Protein AF-A0A969CUY8-F1 (afdb_monomer_lite)

Sequence (71 aa):
TFGLPIDSRPQLRRIPQSLIVSFSSTHPAHKKLKSVDFTVSQTEAAQPLFLLNPAQLCQNKYLFVRAELFS

pLDDT: mean 72.04, std 14.9, range [34.81, 88.06]

Radius of gyration: 12.87 Å; chains: 1; bounding box: 30×30×32 Å

Structure (mmCIF, N/CA/C/O backbone):
data_AF-A0A969CUY8-F1
#
_entry.id   AF-A0A969CUY8-F1
#
loop_
_atom_site.group_PDB
_atom_site.id
_atom_site.type_symbol
_atom_site.label_atom_id
_atom_site.label_alt_id
_atom_site.label_comp_id
_atom_site.label_asym_id
_atom_site.label_entity_id
_atom_site.label_seq_id
_atom_site.pdbx_PDB_ins_code
_atom_site.Cartn_x
_atom_site.Cartn_y
_atom_site.Cartn_z
_atom_site.occupancy
_atom_site.B_iso_or_equiv
_atom_site.auth_seq_id
_atom_site.auth_comp_id
_atom_site.auth_asym_id
_atom_site.auth_atom_id
_atom_site.pdbx_PDB_model_num
ATOM 1 N N . THR A 1 1 ? 10.879 -11.146 -14.275 1.00 62.81 1 THR A N 1
ATOM 2 C CA . THR A 1 1 ? 9.840 -11.330 -13.236 1.00 62.81 1 THR A CA 1
ATOM 3 C C . THR A 1 1 ? 10.453 -10.988 -11.894 1.00 62.81 1 THR A C 1
ATOM 5 O O . THR A 1 1 ? 11.579 -11.405 -11.660 1.00 62.81 1 THR A O 1
ATOM 8 N N . PHE A 1 2 ? 9.786 -10.187 -11.062 1.00 67.12 2 PHE A N 1
ATOM 9 C CA . PHE A 1 2 ? 10.277 -9.781 -9.737 1.00 67.12 2 PHE A CA 1
ATOM 10 C C . PHE A 1 2 ? 9.299 -10.285 -8.672 1.00 67.12 2 PHE A C 1
ATOM 12 O O . PHE A 1 2 ? 8.090 -10.203 -8.879 1.00 67.12 2 PHE A O 1
ATOM 19 N N . GLY A 1 3 ? 9.818 -10.839 -7.578 1.00 72.50 3 GLY A N 1
ATOM 20 C CA . GLY A 1 3 ? 9.028 -11.308 -6.441 1.00 72.50 3 GLY A CA 1
ATOM 21 C C . GLY A 1 3 ? 9.272 -10.421 -5.226 1.00 72.50 3 GLY A C 1
ATOM 22 O O . GLY A 1 3 ? 10.407 -10.020 -4.981 1.00 72.50 3 GLY A O 1
ATOM 23 N N . LEU A 1 4 ? 8.215 -10.118 -4.474 1.00 77.88 4 LEU A N 1
ATOM 24 C CA . LEU A 1 4 ? 8.324 -9.418 -3.196 1.00 77.88 4 LEU A CA 1
ATOM 25 C C . LEU A 1 4 ? 8.414 -10.454 -2.069 1.00 77.88 4 LEU A C 1
ATOM 27 O O . LEU A 1 4 ? 7.528 -11.312 -1.993 1.00 77.88 4 LEU A O 1
ATOM 31 N N . PRO A 1 5 ? 9.441 -10.403 -1.203 1.00 81.00 5 PRO A N 1
ATOM 32 C CA . PRO A 1 5 ? 9.434 -11.203 0.013 1.00 81.00 5 PRO A CA 1
ATOM 33 C C . PRO A 1 5 ? 8.284 -10.723 0.907 1.00 81.00 5 PRO A C 1
ATOM 35 O O . PRO A 1 5 ? 8.130 -9.523 1.134 1.00 81.00 5 PRO A O 1
ATOM 38 N N . ILE A 1 6 ? 7.461 -11.659 1.378 1.00 83.44 6 ILE A N 1
ATOM 39 C CA . ILE A 1 6 ? 6.324 -11.391 2.263 1.00 83.44 6 ILE A CA 1
ATOM 40 C C . ILE A 1 6 ? 6.359 -12.365 3.437 1.00 83.44 6 ILE A C 1
ATOM 42 O O . ILE A 1 6 ? 6.619 -13.554 3.254 1.00 83.44 6 ILE A O 1
ATOM 46 N N . ASP A 1 7 ? 6.065 -11.863 4.634 1.00 85.62 7 ASP A N 1
ATOM 47 C CA . ASP A 1 7 ? 6.139 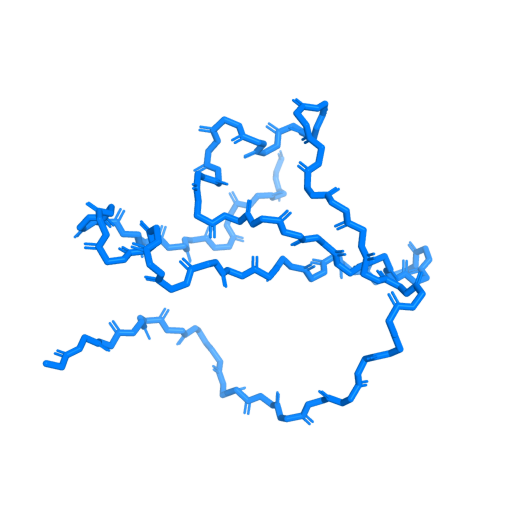-12.649 5.873 1.00 85.62 7 ASP A CA 1
ATOM 48 C C . ASP A 1 7 ? 4.938 -13.594 6.059 1.00 85.62 7 ASP A C 1
ATOM 50 O O . ASP A 1 7 ? 4.947 -14.479 6.911 1.00 85.62 7 ASP A O 1
ATOM 54 N N . SER A 1 8 ? 3.872 -13.412 5.274 1.00 83.94 8 SER A N 1
ATOM 55 C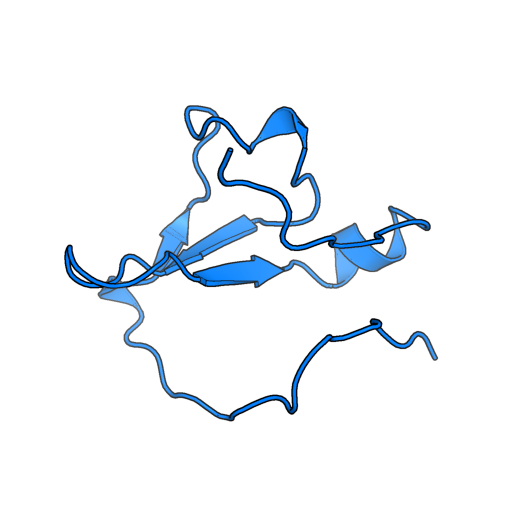 CA . SER A 1 8 ? 2.633 -14.183 5.391 1.00 83.94 8 SER A CA 1
ATOM 56 C C . SER A 1 8 ? 1.936 -14.372 4.044 1.00 83.94 8 SER A C 1
ATOM 58 O O . SER A 1 8 ? 2.231 -13.690 3.061 1.00 83.94 8 SER A O 1
ATOM 60 N N . ARG A 1 9 ? 1.005 -15.335 3.981 1.00 84.94 9 ARG A N 1
ATOM 61 C CA . ARG A 1 9 ? 0.249 -15.624 2.754 1.00 84.94 9 ARG A CA 1
ATOM 62 C C . ARG A 1 9 ? -0.662 -14.443 2.388 1.00 84.94 9 ARG A C 1
ATOM 64 O O . ARG A 1 9 ? -1.392 -13.963 3.256 1.00 84.94 9 ARG A O 1
ATOM 71 N N . PRO A 1 10 ? -0.692 -14.023 1.111 1.00 84.00 10 PRO A N 1
ATOM 72 C CA . PRO A 1 10 ? -1.551 -12.933 0.678 1.00 84.00 10 PRO A CA 1
ATOM 73 C C . PRO A 1 10 ? -3.022 -13.347 0.763 1.00 84.00 10 PRO A C 1
ATOM 75 O O . PRO A 1 10 ? -3.378 -14.503 0.529 1.00 84.00 10 PRO A O 1
ATOM 78 N N . GLN A 1 11 ? -3.883 -12.380 1.068 1.00 85.19 11 GLN A N 1
ATOM 79 C CA . GLN A 1 11 ? -5.329 -12.568 1.107 1.00 85.19 11 GLN A CA 1
ATOM 80 C C . GLN A 1 11 ? -6.002 -11.637 0.108 1.00 85.19 11 GLN A C 1
ATOM 82 O O . GLN A 1 11 ? -5.673 -10.452 0.026 1.00 85.19 11 GLN A O 1
ATOM 87 N N . LEU A 1 12 ? -6.981 -12.163 -0.625 1.00 88.06 12 LEU A N 1
ATOM 88 C CA . LEU A 1 12 ? -7.819 -11.350 -1.494 1.00 88.06 12 LEU A CA 1
ATOM 89 C C . LEU A 1 12 ? -8.900 -10.661 -0.653 1.00 88.06 12 LEU A C 1
ATOM 91 O O . LEU A 1 12 ? -9.687 -11.324 0.020 1.00 88.06 12 LEU A O 1
ATOM 95 N N . ARG A 1 13 ? -8.952 -9.328 -0.703 1.00 83.31 13 ARG A N 1
ATOM 96 C CA . ARG A 1 13 ? -9.935 -8.513 0.026 1.00 83.31 13 ARG A CA 1
ATOM 97 C C . ARG A 1 13 ? -10.542 -7.465 -0.901 1.00 83.31 13 ARG A C 1
ATOM 99 O O . ARG A 1 13 ? -9.828 -6.843 -1.680 1.00 83.31 13 ARG A O 1
ATOM 106 N N . ARG A 1 14 ? -11.855 -7.245 -0.789 1.00 86.56 14 ARG A N 1
ATOM 107 C CA . ARG A 1 14 ? -12.530 -6.091 -1.404 1.00 86.56 14 ARG A CA 1
ATOM 108 C C . ARG A 1 14 ? -12.486 -4.919 -0.432 1.00 86.56 14 ARG A C 1
ATOM 110 O O . ARG A 1 14 ? -12.795 -5.099 0.744 1.00 86.56 14 ARG A O 1
ATOM 117 N N . ILE A 1 15 ? -12.110 -3.741 -0.920 1.00 84.94 15 ILE A N 1
ATOM 118 C CA . ILE A 1 15 ? -12.005 -2.519 -0.117 1.00 84.94 15 ILE A CA 1
ATOM 119 C C . ILE A 1 15 ? -12.897 -1.446 -0.754 1.00 84.94 15 ILE A C 1
ATOM 121 O O . ILE A 1 15 ? -12.761 -1.198 -1.953 1.00 84.94 15 ILE A O 1
ATOM 125 N N . PRO A 1 16 ? -13.823 -0.828 0.002 1.00 85.62 16 PRO A N 1
ATOM 126 C CA . PRO A 1 16 ? -14.592 0.315 -0.477 1.00 85.62 16 PRO A CA 1
ATOM 127 C C . PRO A 1 16 ? -13.680 1.484 -0.860 1.00 85.62 16 PRO A C 1
ATOM 129 O O . PRO A 1 16 ? -12.788 1.849 -0.095 1.00 85.62 16 PRO A O 1
ATOM 132 N N . GLN A 1 17 ? -13.946 2.115 -2.006 1.00 85.69 17 GLN A N 1
ATOM 133 C CA . GLN A 1 17 ? -13.150 3.246 -2.501 1.00 85.69 17 GLN A CA 1
ATOM 134 C C . GLN A 1 17 ? -13.082 4.405 -1.496 1.00 85.69 17 GLN A C 1
ATOM 136 O O . GLN A 1 17 ? -12.056 5.066 -1.395 1.00 85.69 17 GLN A O 1
ATOM 141 N N . SER A 1 18 ? -14.148 4.626 -0.721 1.00 86.69 18 SER A N 1
ATOM 142 C CA . SER A 1 18 ? -14.223 5.680 0.299 1.00 86.69 18 SER A CA 1
ATOM 143 C C . SER A 1 18 ? -13.215 5.525 1.440 1.00 86.69 18 SER A C 1
ATOM 145 O O . SER A 1 18 ? -12.951 6.493 2.144 1.00 86.69 18 SER A O 1
ATOM 147 N N . LEU A 1 19 ? -12.658 4.327 1.635 1.00 84.75 19 LEU A N 1
ATOM 148 C CA . LEU A 1 19 ? -11.634 4.074 2.648 1.00 84.75 19 LEU A CA 1
ATOM 149 C C . LEU A 1 19 ? -10.214 4.283 2.115 1.00 84.75 19 LEU A C 1
ATOM 151 O O . LEU A 1 19 ? -9.268 4.262 2.900 1.00 84.75 19 LEU A O 1
ATOM 155 N N . ILE A 1 20 ? -10.052 4.458 0.802 1.00 86.88 20 ILE A N 1
ATOM 156 C CA . ILE A 1 20 ? -8.757 4.677 0.161 1.00 86.88 20 ILE A CA 1
ATOM 157 C C . ILE A 1 20 ? -8.460 6.173 0.194 1.00 86.88 20 ILE A C 1
ATOM 159 O O . ILE A 1 20 ? -9.155 6.973 -0.430 1.00 86.88 20 ILE A O 1
ATOM 163 N N . VAL A 1 21 ? -7.410 6.543 0.914 1.00 85.69 21 VAL A N 1
ATOM 164 C CA . VAL A 1 21 ? -6.960 7.926 1.062 1.00 85.69 21 VAL A CA 1
ATOM 165 C C . VAL A 1 21 ? -5.525 8.060 0.567 1.00 85.69 21 VAL A C 1
ATOM 167 O O . VAL A 1 21 ? -4.743 7.109 0.619 1.00 85.69 21 VAL A O 1
ATOM 170 N N . SER A 1 22 ? -5.167 9.235 0.053 1.00 82.88 22 SER A N 1
ATOM 171 C CA . SER A 1 22 ? -3.800 9.494 -0.403 1.00 82.88 22 SER A CA 1
ATOM 172 C C . SER A 1 22 ? -2.815 9.382 0.755 1.00 82.88 22 SER A C 1
ATOM 174 O O . SER A 1 22 ? -3.079 9.860 1.862 1.00 82.88 22 SER A O 1
ATOM 176 N N . PHE A 1 23 ? -1.659 8.779 0.492 1.00 82.19 23 PHE A N 1
ATOM 177 C CA . PHE A 1 23 ? -0.607 8.688 1.488 1.00 82.19 23 PHE A CA 1
ATOM 178 C C . PHE A 1 23 ? 0.005 10.075 1.715 1.00 82.19 23 PHE A C 1
ATOM 180 O O . PHE A 1 23 ? 0.679 10.635 0.853 1.00 82.19 23 PHE A O 1
ATOM 187 N N . SER A 1 24 ? -0.296 10.666 2.872 1.00 77.56 24 SER A N 1
ATOM 188 C CA . SER A 1 24 ? 0.076 12.048 3.171 1.00 77.56 24 SER A CA 1
ATOM 189 C C . SER A 1 24 ? 1.575 12.209 3.425 1.00 77.56 24 SER A C 1
ATOM 191 O O . SER A 1 24 ? 2.194 11.403 4.123 1.00 77.56 24 SER A O 1
ATOM 193 N N . SER A 1 25 ? 2.130 13.341 2.981 1.00 70.94 25 SER A N 1
ATOM 194 C CA . SER A 1 25 ? 3.488 13.783 3.322 1.00 70.94 25 SER A CA 1
ATOM 195 C C . SER A 1 25 ? 3.689 14.051 4.816 1.00 70.94 25 SER A C 1
ATOM 197 O O . SER A 1 25 ? 4.824 14.044 5.296 1.00 70.94 25 SER A O 1
ATOM 199 N N . THR A 1 26 ? 2.593 14.238 5.558 1.00 73.50 26 THR A N 1
ATOM 200 C CA . THR A 1 26 ? 2.590 14.384 7.019 1.00 73.50 26 THR A CA 1
ATOM 201 C C . THR A 1 26 ? 2.679 13.050 7.758 1.00 73.50 26 THR A C 1
ATOM 203 O O . THR A 1 26 ? 2.899 13.045 8.968 1.00 73.50 26 THR A O 1
ATOM 206 N N . HIS A 1 27 ? 2.537 11.912 7.067 1.00 72.62 27 HIS A N 1
ATOM 207 C CA . HIS A 1 27 ? 2.659 10.605 7.699 1.00 72.62 27 HIS A CA 1
ATOM 208 C C . HIS A 1 27 ? 4.119 10.371 8.135 1.00 72.62 27 HIS A C 1
ATOM 210 O O . HIS A 1 27 ? 5.032 10.534 7.320 1.00 72.62 27 HIS A O 1
ATOM 216 N N . PRO A 1 28 ? 4.386 9.930 9.379 1.00 72.25 28 PRO A N 1
ATOM 217 C CA . PRO A 1 28 ? 5.751 9.802 9.907 1.00 72.25 28 PRO A CA 1
ATOM 218 C C . PRO A 1 28 ? 6.636 8.861 9.071 1.00 72.25 28 PRO A C 1
ATOM 220 O O . PRO A 1 28 ? 7.849 9.046 8.974 1.00 72.25 28 PRO A O 1
ATOM 223 N N . ALA A 1 29 ? 6.023 7.880 8.401 1.00 72.31 29 ALA A N 1
ATOM 224 C CA . ALA A 1 29 ? 6.710 6.946 7.510 1.00 72.31 29 ALA A CA 1
ATOM 225 C C . ALA A 1 29 ? 6.861 7.424 6.047 1.00 72.31 29 ALA A C 1
ATOM 227 O O . ALA A 1 29 ? 7.498 6.723 5.264 1.00 72.31 29 ALA A O 1
ATOM 228 N N . HIS A 1 30 ? 6.343 8.599 5.658 1.00 72.75 30 HIS A N 1
ATOM 229 C CA . HIS A 1 30 ? 6.341 9.065 4.259 1.00 72.75 30 HIS A CA 1
ATOM 230 C C . HIS A 1 30 ? 7.746 9.151 3.644 1.00 72.75 30 HIS A C 1
ATOM 232 O O . HIS A 1 30 ? 7.958 8.792 2.490 1.00 72.75 30 HIS A O 1
ATOM 238 N N . LYS A 1 31 ? 8.755 9.545 4.432 1.00 69.19 31 LYS A N 1
ATOM 239 C CA . LYS A 1 31 ? 10.151 9.601 3.959 1.00 69.19 31 LYS A CA 1
ATOM 240 C C . LYS A 1 31 ? 10.775 8.217 3.728 1.00 69.19 31 LYS A C 1
ATOM 242 O O . LYS A 1 31 ? 11.724 8.110 2.951 1.00 69.19 31 LYS A O 1
ATOM 247 N N . LYS A 1 32 ? 10.275 7.182 4.413 1.00 72.94 32 LYS A N 1
ATOM 248 C CA . LYS A 1 32 ? 10.786 5.802 4.350 1.00 72.94 32 LYS A CA 1
ATOM 249 C C . LYS A 1 32 ? 10.037 4.958 3.314 1.00 72.94 32 LYS A C 1
ATOM 251 O O . LYS A 1 32 ? 10.643 4.106 2.675 1.00 72.94 32 LYS A O 1
ATOM 256 N N . LEU A 1 33 ? 8.747 5.217 3.116 1.00 75.69 33 LEU A N 1
ATOM 257 C CA . LEU A 1 33 ? 7.859 4.445 2.246 1.00 75.69 33 LEU A CA 1
ATOM 258 C C . LEU A 1 33 ? 7.630 5.155 0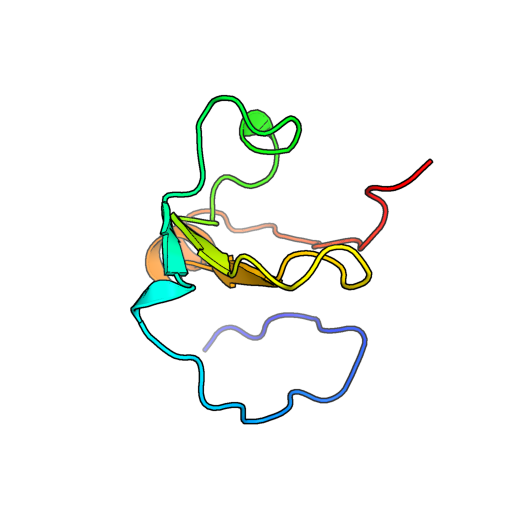.904 1.00 75.69 33 LEU A C 1
ATOM 260 O O . LEU A 1 33 ? 6.527 5.590 0.597 1.00 75.69 33 LEU A O 1
ATOM 264 N N . LYS A 1 34 ? 8.688 5.264 0.093 1.00 74.06 34 LYS A N 1
ATOM 265 C CA . LYS A 1 34 ? 8.662 5.947 -1.220 1.00 74.06 34 LYS A CA 1
ATOM 266 C C . LYS A 1 34 ? 7.866 5.227 -2.313 1.00 74.06 34 LYS A C 1
ATOM 268 O O . LYS A 1 34 ? 7.761 5.750 -3.412 1.00 74.06 34 LYS A O 1
ATOM 273 N N . SER A 1 35 ? 7.410 4.011 -2.038 1.00 79.56 35 SER A N 1
ATOM 274 C CA . SER A 1 35 ? 6.666 3.157 -2.963 1.00 79.56 35 SER A CA 1
ATOM 275 C C . SER A 1 35 ? 5.195 3.005 -2.574 1.00 79.56 35 SER A C 1
ATOM 277 O O . SER A 1 35 ? 4.529 2.101 -3.072 1.00 79.56 35 SER A O 1
ATOM 279 N N . VAL A 1 36 ? 4.698 3.833 -1.652 1.00 81.56 36 VAL A N 1
ATOM 280 C CA . VAL A 1 36 ? 3.306 3.840 -1.194 1.00 81.56 36 VAL A CA 1
ATOM 281 C C . VAL A 1 36 ? 2.630 5.098 -1.723 1.00 81.56 36 VAL A C 1
ATOM 283 O O . VAL A 1 36 ? 3.051 6.199 -1.382 1.00 81.56 36 VAL A O 1
ATOM 286 N N . ASP A 1 37 ? 1.551 4.931 -2.485 1.00 78.50 37 ASP A N 1
ATOM 287 C CA . ASP A 1 37 ? 0.754 6.067 -2.976 1.00 78.50 37 ASP A CA 1
ATOM 288 C C . ASP A 1 37 ? -0.503 6.307 -2.126 1.00 78.50 37 ASP A C 1
ATOM 290 O O . ASP A 1 37 ? -0.978 7.437 -2.002 1.00 78.50 37 ASP A O 1
ATOM 294 N N . PHE A 1 38 ? -1.050 5.250 -1.517 1.00 81.19 38 PHE A N 1
ATOM 295 C CA . PHE A 1 38 ? -2.326 5.309 -0.805 1.00 81.19 38 PHE A CA 1
ATOM 296 C C . PHE A 1 38 ? -2.300 4.506 0.492 1.00 81.19 38 PHE A C 1
ATOM 298 O O . PHE A 1 38 ? -1.575 3.520 0.633 1.00 81.19 38 PHE A O 1
ATOM 305 N N . THR A 1 39 ? -3.158 4.899 1.423 1.00 82.19 39 THR A N 1
ATOM 306 C CA . THR A 1 39 ? -3.476 4.152 2.636 1.00 82.19 39 THR A CA 1
ATOM 307 C C . THR A 1 39 ? -4.953 3.811 2.673 1.00 82.19 39 THR A C 1
ATOM 309 O O . THR A 1 39 ? -5.800 4.540 2.163 1.00 82.19 39 THR A O 1
ATOM 312 N N . VAL A 1 40 ? -5.276 2.684 3.294 1.00 80.69 40 VAL A N 1
ATOM 313 C CA . VAL A 1 40 ? -6.653 2.328 3.618 1.00 80.69 40 VAL A CA 1
ATOM 314 C C . VAL A 1 40 ? -6.887 2.703 5.069 1.00 80.69 40 VAL A C 1
ATOM 316 O O . VAL A 1 40 ? -6.288 2.102 5.965 1.00 80.69 40 VAL A O 1
ATOM 319 N N . SER A 1 41 ? -7.752 3.690 5.286 1.00 72.44 41 SER A N 1
ATOM 320 C CA . SER A 1 41 ? -8.222 4.052 6.618 1.00 72.44 41 SER A CA 1
ATOM 321 C C . SER A 1 41 ? -9.080 2.905 7.148 1.00 72.44 41 SER A C 1
ATOM 323 O O . SER A 1 41 ? -10.172 2.643 6.638 1.00 72.44 41 SER A O 1
ATOM 325 N N . GLN A 1 42 ? -8.548 2.155 8.111 1.00 67.94 42 GLN A N 1
ATOM 326 C CA . GLN A 1 42 ? -9.322 1.169 8.857 1.00 67.94 42 GLN A CA 1
ATOM 327 C C . GLN A 1 42 ? -9.799 1.794 10.169 1.00 67.94 42 GLN A C 1
ATOM 329 O O . GLN A 1 42 ? -9.201 2.740 10.674 1.00 67.94 42 GLN A O 1
ATOM 334 N N . THR A 1 43 ? -10.906 1.276 10.699 1.00 57.38 43 THR A N 1
ATOM 335 C CA . THR A 1 43 ? -11.451 1.636 12.018 1.00 57.38 43 THR A CA 1
ATOM 336 C C . THR A 1 43 ? -10.373 1.606 13.107 1.00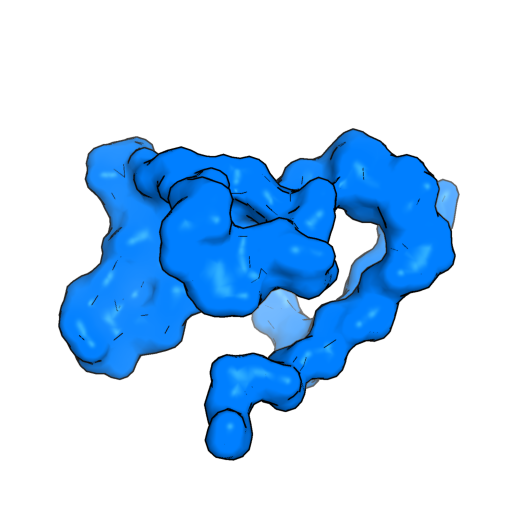 57.38 43 THR A C 1
ATOM 338 O O . THR A 1 43 ? -9.474 0.772 13.030 1.00 57.38 43 THR A O 1
ATOM 341 N N . GLU A 1 44 ? -10.511 2.453 14.135 1.00 56.53 44 GLU A N 1
ATOM 342 C CA . GLU A 1 44 ? -9.496 2.826 15.150 1.00 56.53 44 GLU A CA 1
ATOM 343 C C . GLU A 1 44 ? -8.671 1.689 15.789 1.00 56.53 44 GLU A C 1
ATOM 345 O O . GLU A 1 44 ? -7.581 1.941 16.293 1.00 56.53 44 GLU A O 1
ATOM 350 N N . ALA A 1 45 ? -9.143 0.442 15.761 1.00 55.69 45 ALA A N 1
ATOM 351 C CA . ALA A 1 45 ? -8.450 -0.709 16.341 1.00 55.69 45 ALA A CA 1
ATOM 352 C C . ALA A 1 45 ? -7.536 -1.484 15.365 1.00 55.69 45 ALA A C 1
ATOM 354 O O . ALA A 1 45 ? -6.842 -2.406 15.793 1.00 55.69 45 ALA A O 1
ATOM 355 N N . ALA A 1 46 ? -7.540 -1.169 14.066 1.00 65.19 46 ALA A N 1
ATOM 356 C CA . ALA A 1 46 ? -6.795 -1.924 13.059 1.00 65.19 46 ALA A CA 1
ATOM 357 C C . ALA A 1 46 ? -5.626 -1.123 12.470 1.00 65.19 46 ALA A C 1
ATOM 359 O O . ALA A 1 46 ? -5.743 0.065 12.175 1.00 65.19 46 ALA A O 1
ATOM 360 N N . GLN A 1 47 ? -4.492 -1.799 12.266 1.00 69.94 47 GLN A N 1
ATOM 361 C CA . GLN A 1 47 ? -3.330 -1.194 11.617 1.00 69.94 47 GLN A CA 1
ATOM 362 C C . GLN A 1 47 ? -3.679 -0.742 10.185 1.00 69.94 47 GLN A C 1
ATOM 364 O O . GLN A 1 47 ? -4.384 -1.462 9.465 1.00 69.94 47 GLN A O 1
ATOM 369 N N . PRO A 1 48 ? -3.182 0.426 9.741 1.00 75.06 48 PRO A N 1
ATOM 370 C CA . PRO A 1 48 ? -3.447 0.926 8.398 1.00 75.06 48 PRO A CA 1
ATOM 371 C C . PRO A 1 48 ? -2.837 -0.006 7.345 1.00 75.06 48 PRO A C 1
ATOM 373 O O . PRO A 1 48 ? -1.708 -0.475 7.493 1.00 75.06 48 PRO A O 1
ATOM 376 N N . LEU A 1 49 ? -3.565 -0.251 6.250 1.00 82.81 49 LEU A N 1
ATOM 377 C CA . LEU A 1 49 ? -2.988 -0.936 5.089 1.00 82.81 49 LEU A CA 1
ATOM 378 C C . LEU A 1 49 ? -2.373 0.091 4.147 1.00 82.81 49 LEU A C 1
ATOM 380 O O . LEU A 1 49 ? -3.033 1.054 3.761 1.00 82.81 49 LEU A O 1
ATOM 384 N N . PHE A 1 50 ? -1.135 -0.153 3.734 1.00 85.88 50 PHE A N 1
ATOM 385 C CA . PHE A 1 50 ? -0.446 0.647 2.728 1.00 85.88 50 PHE A CA 1
ATOM 386 C C . PHE A 1 50 ? -0.598 -0.010 1.356 1.00 85.88 50 PHE A C 1
ATOM 388 O O . PHE A 1 50 ? -0.344 -1.206 1.198 1.00 85.88 50 PHE A O 1
ATOM 395 N N . LEU A 1 51 ? -1.011 0.768 0.360 1.00 86.12 51 LEU A N 1
ATOM 396 C CA . LEU A 1 51 ? -1.110 0.321 -1.023 1.00 86.12 51 LEU A CA 1
ATOM 397 C C . LEU A 1 51 ? 0.177 0.694 -1.756 1.00 86.12 51 LEU A C 1
ATOM 399 O O . LEU A 1 51 ? 0.494 1.870 -1.945 1.00 86.12 51 LEU A O 1
ATOM 403 N N . LEU A 1 52 ? 0.922 -0.338 -2.145 1.00 84.88 52 LEU A N 1
ATOM 404 C CA . LEU A 1 52 ? 2.182 -0.191 -2.860 1.00 84.88 52 LEU A CA 1
ATOM 405 C C . LEU A 1 52 ? 1.934 0.127 -4.338 1.00 84.88 52 LEU A C 1
ATOM 407 O O . LEU A 1 52 ? 1.081 -0.495 -4.969 1.00 84.88 52 LEU A O 1
ATOM 411 N N . ASN A 1 53 ? 2.733 1.029 -4.905 1.00 83.38 53 ASN A N 1
ATOM 412 C CA . ASN A 1 53 ? 2.797 1.295 -6.336 1.00 83.38 53 ASN A CA 1
ATOM 413 C C . ASN A 1 53 ? 3.848 0.379 -6.995 1.00 83.38 53 ASN A C 1
ATOM 415 O O . ASN A 1 53 ? 5.052 0.573 -6.786 1.00 83.38 53 ASN A O 1
ATOM 419 N N . PRO A 1 54 ? 3.439 -0.593 -7.836 1.00 78.69 54 PRO A N 1
ATOM 420 C CA . PRO A 1 54 ? 4.368 -1.518 -8.481 1.00 78.69 54 PRO A CA 1
ATOM 421 C C . PRO A 1 54 ? 5.418 -0.831 -9.363 1.00 78.69 54 PRO A C 1
ATOM 423 O O . PRO A 1 54 ? 6.565 -1.269 -9.396 1.00 78.69 54 PRO A O 1
ATOM 426 N N . ALA A 1 55 ? 5.063 0.264 -10.043 1.00 81.62 55 ALA A N 1
ATOM 427 C CA . ALA A 1 55 ? 5.995 0.989 -10.904 1.00 81.62 55 ALA A CA 1
ATOM 428 C C . ALA A 1 55 ? 7.129 1.627 -10.086 1.00 81.62 55 ALA A C 1
ATOM 430 O O . ALA A 1 55 ? 8.300 1.512 -10.454 1.00 81.62 55 ALA A O 1
ATOM 431 N N . GLN A 1 56 ? 6.800 2.224 -8.936 1.00 78.56 56 GLN A N 1
ATOM 432 C CA . GLN A 1 56 ? 7.792 2.787 -8.014 1.00 78.56 56 GLN A CA 1
ATOM 433 C C . GLN A 1 56 ? 8.600 1.699 -7.288 1.00 78.56 56 GLN A C 1
ATOM 435 O O . GLN A 1 56 ? 9.786 1.895 -7.015 1.00 78.56 56 GLN A O 1
ATOM 440 N N . LEU A 1 57 ? 7.996 0.540 -6.992 1.00 76.50 57 LEU A N 1
ATOM 441 C CA . LEU A 1 57 ? 8.708 -0.612 -6.425 1.00 76.50 57 LEU A CA 1
ATOM 442 C C . LEU A 1 57 ? 9.791 -1.132 -7.376 1.00 76.50 57 LEU A C 1
ATOM 444 O O . LEU A 1 57 ? 10.908 -1.394 -6.945 1.00 76.50 57 LEU A O 1
ATOM 448 N N . CYS A 1 58 ? 9.495 -1.242 -8.673 1.00 73.81 58 CYS A N 1
ATOM 449 C CA . CYS A 1 58 ? 10.477 -1.700 -9.658 1.00 73.81 58 CYS A CA 1
ATOM 450 C C . CYS A 1 58 ? 11.642 -0.715 -9.851 1.00 73.81 58 CYS A C 1
ATOM 452 O O . CYS A 1 58 ? 12.750 -1.132 -10.192 1.00 73.81 58 CYS A O 1
ATOM 454 N N . GLN A 1 59 ? 11.407 0.581 -9.628 1.00 71.75 59 GLN A N 1
ATOM 455 C CA . GLN A 1 59 ? 12.445 1.614 -9.692 1.00 71.75 59 GLN A CA 1
ATOM 456 C C . GLN A 1 59 ? 13.353 1.593 -8.452 1.00 71.75 59 GLN A C 1
ATOM 458 O O . GLN A 1 59 ? 14.567 1.770 -8.566 1.00 71.75 59 GLN A O 1
ATOM 463 N N . ASN A 1 60 ? 12.793 1.311 -7.272 1.00 64.25 60 ASN A N 1
ATOM 464 C CA . ASN A 1 60 ? 13.531 1.198 -6.016 1.00 64.25 60 ASN A CA 1
ATOM 465 C C . ASN A 1 60 ? 14.001 -0.253 -5.799 1.00 64.25 60 ASN A C 1
ATOM 467 O O . ASN A 1 60 ? 13.388 -1.010 -5.054 1.00 64.25 60 ASN A O 1
ATOM 471 N N . LYS A 1 61 ? 15.111 -0.644 -6.443 1.00 54.94 61 LYS A N 1
ATOM 472 C CA . LYS A 1 61 ? 15.684 -2.014 -6.487 1.00 54.94 61 LYS A CA 1
ATOM 473 C C . LYS 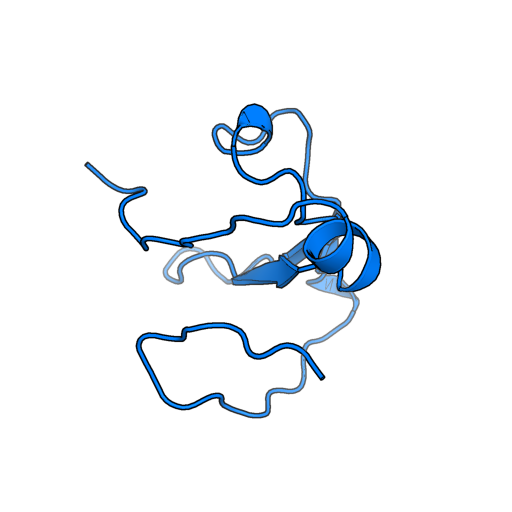A 1 61 ? 15.985 -2.718 -5.140 1.00 54.94 61 LYS A C 1
ATOM 475 O O . LYS A 1 61 ? 16.479 -3.840 -5.165 1.00 54.94 61 LYS A O 1
ATOM 480 N N . TYR A 1 62 ? 15.682 -2.123 -3.986 1.00 52.03 62 TYR A N 1
ATOM 481 C CA . TYR A 1 62 ? 15.857 -2.734 -2.665 1.00 52.03 62 TYR A CA 1
ATOM 482 C C . TYR A 1 62 ? 14.720 -2.309 -1.731 1.00 52.03 62 TYR A C 1
ATOM 484 O O . TYR A 1 62 ? 14.766 -1.234 -1.138 1.00 52.03 62 TYR A O 1
ATOM 492 N N . LEU A 1 63 ? 13.706 -3.159 -1.574 1.00 48.97 63 LEU A N 1
ATOM 493 C CA . LEU A 1 63 ? 12.703 -3.000 -0.523 1.00 48.97 63 LEU A CA 1
ATOM 494 C C . LEU A 1 63 ? 12.634 -4.285 0.300 1.00 48.97 63 LEU A C 1
ATOM 496 O O . LEU A 1 63 ? 11.834 -5.180 0.049 1.00 48.97 63 LEU A O 1
ATOM 500 N N . PHE A 1 64 ? 13.502 -4.359 1.308 1.00 45.25 64 PHE A N 1
ATOM 501 C CA . PHE A 1 64 ? 13.200 -5.124 2.509 1.00 45.25 64 PHE A CA 1
ATOM 502 C C . PHE A 1 64 ? 12.152 -4.318 3.279 1.00 45.25 64 PHE A C 1
ATOM 504 O O . PHE A 1 64 ? 12.494 -3.402 4.026 1.00 45.25 64 PHE A O 1
ATOM 511 N N . VAL A 1 65 ? 10.867 -4.608 3.066 1.00 43.38 65 VAL A N 1
ATOM 512 C CA . VAL A 1 65 ? 9.819 -4.131 3.976 1.00 43.38 65 VAL A CA 1
ATOM 513 C C . VAL A 1 65 ? 9.926 -4.989 5.234 1.00 43.38 65 VAL A C 1
ATOM 515 O O . VAL A 1 65 ? 9.236 -5.989 5.371 1.00 43.38 65 VAL A O 1
ATOM 518 N N . ARG A 1 66 ? 10.840 -4.641 6.143 1.00 37.56 66 ARG A N 1
ATOM 519 C CA . ARG A 1 66 ? 10.741 -5.128 7.520 1.00 37.56 66 ARG A CA 1
ATOM 520 C C . ARG A 1 66 ? 9.567 -4.409 8.169 1.00 37.56 66 ARG A C 1
ATOM 522 O O . ARG A 1 66 ? 9.558 -3.180 8.225 1.00 37.56 66 ARG A O 1
ATOM 529 N N . ALA A 1 67 ? 8.605 -5.169 8.681 1.00 38.62 67 ALA A N 1
ATOM 530 C CA . ALA A 1 67 ? 7.499 -4.687 9.505 1.00 38.62 67 ALA A CA 1
ATOM 531 C C . ALA A 1 67 ? 7.962 -4.228 10.912 1.00 38.62 67 ALA A C 1
ATOM 533 O O . ALA A 1 67 ? 7.306 -4.493 11.910 1.00 38.62 67 ALA A O 1
ATOM 534 N N . GLU A 1 68 ? 9.097 -3.531 11.005 1.00 35.53 68 GLU A N 1
ATOM 535 C CA . GLU A 1 68 ? 9.605 -2.909 12.233 1.00 35.53 68 GLU A CA 1
ATOM 536 C C . GLU A 1 68 ? 9.315 -1.404 12.163 1.00 35.53 68 GLU A C 1
ATOM 538 O O . GLU A 1 68 ? 10.194 -0.575 11.935 1.00 35.53 68 GLU A O 1
ATOM 543 N N . LEU A 1 69 ? 8.037 -1.043 12.274 1.00 36.12 69 LEU A N 1
ATOM 544 C CA . LEU A 1 69 ? 7.603 0.353 12.375 1.00 36.12 69 LEU A CA 1
ATOM 545 C C . LEU A 1 69 ? 6.684 0.576 13.576 1.00 36.12 69 LEU A C 1
ATOM 547 O O . LEU A 1 69 ? 5.814 1.426 13.503 1.00 36.12 69 LEU A O 1
ATOM 551 N N . PHE A 1 70 ? 6.895 -0.148 14.678 1.00 40.06 70 PHE A N 1
ATOM 552 C CA . PHE A 1 70 ? 6.380 0.236 15.996 1.00 40.06 70 PHE A CA 1
ATOM 553 C C . PHE A 1 70 ? 7.344 -0.248 17.087 1.00 40.06 70 PHE A C 1
ATOM 555 O O . PHE A 1 70 ? 7.233 -1.371 17.577 1.00 40.06 70 PHE A O 1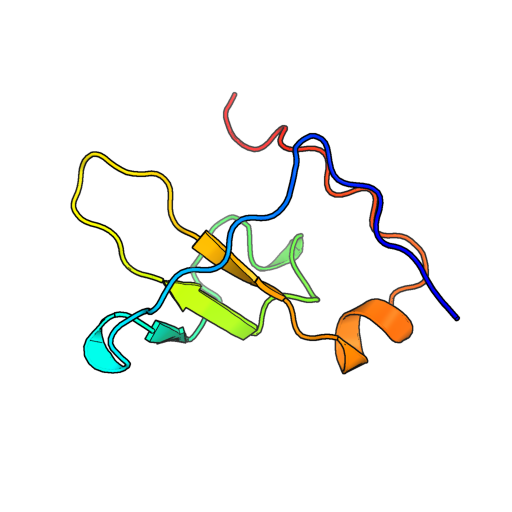
ATOM 562 N N . SER A 1 71 ? 8.298 0.611 17.438 1.00 34.81 71 SER A N 1
ATOM 563 C CA . SER A 1 71 ? 8.965 0.643 18.740 1.00 34.81 71 SER A CA 1
ATOM 564 C C . SER A 1 71 ? 9.100 2.087 19.198 1.00 34.81 71 SER A C 1
ATOM 566 O O . SER A 1 71 ? 9.208 2.976 18.319 1.00 34.81 71 SER A O 1
#

Foldseek 3Di:
DDDDDDPDDDDDDDADPVQKAADDPPPPCCVVQVQFGIWGDDPPVDDIDTDGHVVRVVVVVDDPPDPPPDD

Secondary structure (DSSP, 8-state):
------SS--------GGGEEE--TTSTTTTT-TTEEEEE---TTSPPEEEE-HHHHHHSS----------